Protein AF-A0A3N5NTA7-F1 (afdb_monomer_lite)

Sequence (41 aa):
MKEVRLHGRGGQGAVTSAELVAIAGIDEGKYAQAFPSFGPE

Radius of gyration: 11.17 Å; chains: 1; bounding box: 30×11×28 Å

pLDDT: mean 95.15, std 6.14, range [63.59, 98.69]

Secondary structure (DSSP, 8-state):
---------TTSSHHHHHHHHHHHHHHTT------------

Structure (mmCIF, N/CA/C/O backbone):
data_AF-A0A3N5NTA7-F1
#
_entry.id   AF-A0A3N5NTA7-F1
#
loop_
_atom_site.group_PDB
_atom_site.id
_atom_site.type_symbol
_atom_site.label_atom_id
_atom_site.label_alt_id
_atom_site.label_comp_id
_atom_site.label_asym_id
_atom_site.label_entity_id
_atom_site.label_seq_id
_atom_site.pdbx_PDB_ins_code
_atom_site.Cartn_x
_atom_site.Cartn_y
_atom_site.Cartn_z
_atom_site.occupancy
_atom_site.B_iso_or_equiv
_atom_site.auth_seq_id
_atom_site.auth_comp_id
_atom_site.auth_asym_id
_atom_site.auth_atom_id
_atom_site.pdbx_PDB_model_num
ATOM 1 N N . MET A 1 1 ? 1.666 -0.038 18.571 1.00 82.56 1 MET A N 1
ATOM 2 C CA . MET A 1 1 ? 1.711 0.311 17.135 1.00 82.56 1 MET A CA 1
ATOM 3 C C . MET A 1 1 ? 2.305 -0.880 16.396 1.00 82.56 1 MET A C 1
ATOM 5 O O . MET A 1 1 ? 3.229 -1.475 16.936 1.00 82.56 1 MET A O 1
ATOM 9 N N . LYS A 1 2 ? 1.729 -1.302 15.265 1.00 92.81 2 LYS A N 1
ATOM 10 C CA . LYS A 1 2 ? 2.264 -2.401 14.441 1.00 92.81 2 LYS A CA 1
ATOM 11 C C . LYS A 1 2 ? 2.793 -1.799 13.146 1.00 92.81 2 LYS A C 1
ATOM 13 O O . LYS A 1 2 ? 2.069 -1.038 12.516 1.00 92.81 2 LYS A O 1
ATOM 18 N N . GLU A 1 3 ? 4.011 -2.154 12.767 1.00 96.19 3 GLU A N 1
ATOM 19 C CA . GLU A 1 3 ? 4.635 -1.714 11.520 1.00 96.19 3 GLU A CA 1
ATOM 20 C C . GLU A 1 3 ? 4.814 -2.924 10.605 1.00 96.19 3 GLU A C 1
ATOM 22 O O . GLU A 1 3 ? 5.290 -3.975 11.035 1.00 96.19 3 GLU A O 1
ATOM 27 N N . VAL A 1 4 ? 4.396 -2.787 9.349 1.00 95.88 4 VAL A N 1
ATOM 28 C CA . VAL A 1 4 ? 4.484 -3.839 8.333 1.00 95.88 4 VAL A CA 1
ATOM 29 C C . VAL A 1 4 ? 5.161 -3.241 7.112 1.00 95.88 4 VAL A C 1
ATOM 31 O O . VAL A 1 4 ? 4.795 -2.155 6.669 1.00 95.88 4 VAL A O 1
ATOM 34 N N . ARG A 1 5 ? 6.144 -3.954 6.559 1.00 96.31 5 ARG A N 1
ATOM 35 C CA . ARG A 1 5 ? 6.839 -3.547 5.340 1.00 96.31 5 ARG A CA 1
ATOM 36 C C . ARG A 1 5 ? 6.639 -4.594 4.258 1.00 96.31 5 ARG A C 1
ATOM 38 O O . ARG A 1 5 ? 6.962 -5.762 4.458 1.00 96.31 5 ARG A O 1
ATOM 45 N N . LEU A 1 6 ? 6.131 -4.153 3.112 1.00 96.69 6 LEU A N 1
ATOM 46 C CA . LEU A 1 6 ? 6.003 -4.977 1.917 1.00 96.69 6 LEU A CA 1
ATOM 47 C C . LEU A 1 6 ? 7.149 -4.654 0.962 1.00 96.69 6 LEU A C 1
ATOM 49 O O . LEU A 1 6 ? 7.402 -3.490 0.657 1.00 96.69 6 LEU A O 1
ATOM 53 N N . HIS A 1 7 ? 7.843 -5.693 0.506 1.00 95.75 7 HIS A N 1
ATOM 54 C CA . HIS A 1 7 ? 8.936 -5.588 -0.453 1.00 95.75 7 HIS A CA 1
ATOM 55 C C . HIS A 1 7 ? 8.507 -6.190 -1.787 1.00 95.75 7 HIS A C 1
ATOM 57 O O . HIS A 1 7 ? 7.920 -7.268 -1.832 1.00 95.75 7 HIS A O 1
ATOM 63 N N . GLY A 1 8 ? 8.845 -5.508 -2.873 1.00 94.06 8 GLY A N 1
ATOM 64 C CA . GLY A 1 8 ? 8.653 -5.9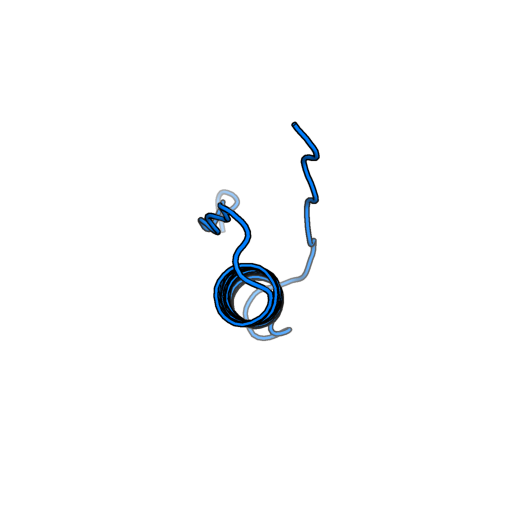87 -4.234 1.00 94.06 8 GLY A CA 1
ATOM 65 C C . GLY A 1 8 ? 9.390 -5.084 -5.211 1.00 94.06 8 GLY A C 1
ATOM 66 O O . GLY A 1 8 ? 9.784 -3.972 -4.859 1.00 94.06 8 GLY A O 1
ATOM 67 N N . ARG A 1 9 ? 9.597 -5.568 -6.435 1.00 94.31 9 ARG A N 1
ATOM 68 C CA . ARG A 1 9 ? 10.140 -4.745 -7.524 1.00 94.31 9 ARG A CA 1
ATOM 69 C C . ARG A 1 9 ? 9.075 -3.792 -8.070 1.00 94.31 9 ARG A C 1
ATOM 71 O O . ARG A 1 9 ? 7.876 -4.003 -7.854 1.00 94.31 9 ARG A O 1
ATOM 78 N N . GLY A 1 10 ? 9.505 -2.785 -8.831 1.00 92.94 10 GLY A N 1
ATOM 79 C CA . GLY A 1 10 ? 8.597 -1.942 -9.609 1.00 92.94 10 GLY A CA 1
ATOM 80 C C . GLY A 1 10 ? 7.607 -2.790 -10.419 1.00 92.94 10 GLY A C 1
ATOM 81 O O . GLY A 1 10 ? 7.990 -3.768 -11.058 1.00 92.94 10 GLY A O 1
ATOM 82 N N . GLY A 1 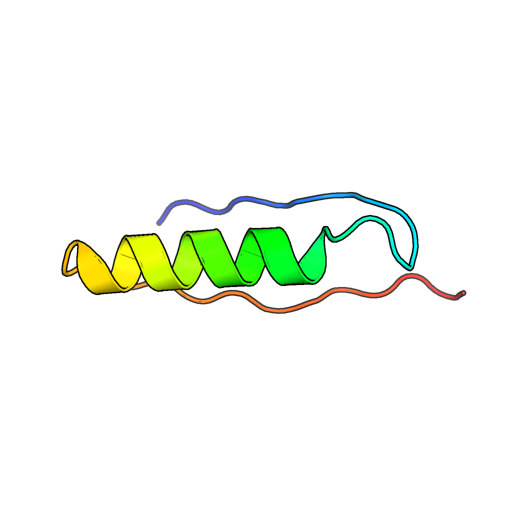11 ? 6.316 -2.463 -10.328 1.00 94.62 11 GLY A N 1
ATOM 83 C CA . GLY A 1 11 ? 5.242 -3.193 -11.014 1.00 94.62 11 GLY A CA 1
ATOM 84 C C . GLY A 1 11 ? 4.743 -4.475 -10.329 1.00 94.62 11 GLY A C 1
ATOM 85 O O . GLY A 1 11 ? 3.746 -5.028 -10.777 1.00 94.62 11 GLY A O 1
ATOM 86 N N . GLN A 1 12 ? 5.350 -4.935 -9.225 1.00 96.50 12 GLN A N 1
ATOM 87 C CA . GLN A 1 12 ? 4.891 -6.139 -8.502 1.00 96.50 12 GLN A CA 1
ATOM 88 C C . GLN A 1 12 ? 3.780 -5.874 -7.469 1.00 96.50 12 GLN A C 1
ATOM 90 O O . GLN A 1 12 ? 3.383 -6.778 -6.741 1.00 96.50 12 GLN A O 1
ATOM 95 N N . GLY A 1 13 ? 3.285 -4.637 -7.374 1.00 97.25 13 GLY A N 1
ATOM 96 C CA . GLY A 1 13 ? 2.139 -4.304 -6.523 1.00 97.25 13 GLY A CA 1
ATOM 97 C C . GLY A 1 13 ? 2.439 -4.158 -5.026 1.00 97.25 13 GLY A C 1
ATOM 98 O O . GLY A 1 13 ? 1.501 -4.168 -4.233 1.00 97.25 13 GLY A O 1
ATOM 99 N N . ALA A 1 14 ? 3.702 -3.994 -4.608 1.00 97.50 14 ALA A N 1
ATOM 100 C CA . ALA A 1 14 ? 4.051 -3.812 -3.190 1.00 97.50 14 ALA A CA 1
ATOM 101 C C . ALA A 1 14 ? 3.401 -2.559 -2.570 1.00 97.50 14 ALA A C 1
ATOM 103 O O . ALA A 1 14 ? 2.871 -2.626 -1.463 1.00 97.50 14 ALA A O 1
ATOM 104 N N . VAL A 1 15 ? 3.388 -1.440 -3.306 1.00 97.19 15 VAL A N 1
ATOM 105 C CA . VAL A 1 15 ? 2.743 -0.187 -2.871 1.00 97.19 15 VAL A CA 1
ATOM 106 C C . VAL A 1 15 ? 1.230 -0.372 -2.767 1.00 97.19 15 VAL A C 1
ATOM 108 O O . VAL A 1 15 ? 0.667 -0.164 -1.698 1.00 97.19 15 VAL A O 1
ATOM 111 N N . THR A 1 16 ? 0.597 -0.877 -3.829 1.00 98.00 16 THR A N 1
ATOM 112 C CA . THR A 1 16 ? -0.852 -1.127 -3.865 1.00 98.00 16 THR A CA 1
ATOM 113 C C . THR A 1 16 ? -1.297 -2.075 -2.754 1.00 98.00 16 THR A C 1
ATOM 115 O O . THR A 1 16 ? -2.309 -1.846 -2.101 1.00 98.00 16 THR A O 1
ATOM 118 N N . SER A 1 17 ? -0.521 -3.126 -2.484 1.00 98.31 17 SER A N 1
ATOM 119 C CA . SER A 1 17 ? -0.821 -4.066 -1.402 1.00 98.31 17 SER A CA 1
ATOM 120 C C . SER A 1 17 ? -0.755 -3.389 -0.029 1.00 98.31 17 SER A C 1
ATOM 122 O O . SER A 1 17 ? -1.591 -3.667 0.827 1.00 98.31 17 SER A O 1
ATOM 124 N N . ALA A 1 18 ? 0.200 -2.477 0.188 1.00 98.19 18 ALA A N 1
ATOM 125 C CA . ALA A 1 18 ? 0.313 -1.740 1.446 1.00 98.19 18 ALA A CA 1
ATOM 126 C C . ALA A 1 18 ? -0.875 -0.785 1.640 1.00 98.19 18 ALA A C 1
ATOM 128 O O . ALA A 1 18 ? -1.428 -0.710 2.737 1.00 98.19 18 ALA A O 1
ATOM 129 N N . GLU A 1 19 ? -1.309 -0.111 0.572 1.00 98.12 19 GLU A N 1
ATOM 130 C CA . GLU A 1 19 ? -2.501 0.743 0.580 1.00 98.12 19 GLU A CA 1
ATOM 131 C C . GLU A 1 19 ? -3.773 -0.054 0.893 1.00 98.12 19 GLU A C 1
ATOM 133 O O . GLU A 1 19 ? -4.553 0.359 1.749 1.00 98.12 19 GLU A O 1
ATOM 138 N N . LEU A 1 20 ? -3.952 -1.232 0.283 1.00 98.50 20 LEU A N 1
ATOM 139 C CA . LEU A 1 20 ? -5.097 -2.110 0.557 1.00 98.50 20 LEU A CA 1
ATOM 140 C C . LEU A 1 20 ? -5.148 -2.568 2.020 1.00 98.50 20 LEU A C 1
ATOM 142 O O . LEU A 1 20 ? -6.223 -2.607 2.613 1.00 98.50 20 LEU A O 1
ATOM 146 N N . VAL A 1 21 ? -3.997 -2.872 2.627 1.00 97.94 21 VAL A N 1
ATOM 147 C CA . VAL A 1 21 ? -3.926 -3.221 4.056 1.00 97.94 21 VAL A CA 1
ATOM 148 C C . VAL A 1 21 ? -4.328 -2.035 4.938 1.00 97.94 21 VAL A C 1
ATOM 150 O O . VAL A 1 21 ? -5.031 -2.227 5.931 1.00 97.94 21 VAL A O 1
ATOM 153 N N . ALA A 1 22 ? -3.915 -0.812 4.590 1.00 98.19 22 ALA A N 1
ATOM 154 C CA . ALA A 1 22 ? -4.320 0.381 5.330 1.00 98.19 22 ALA A CA 1
ATOM 155 C C . ALA A 1 22 ? -5.828 0.651 5.204 1.00 98.19 22 ALA A C 1
ATOM 157 O O . ALA A 1 22 ? -6.470 0.905 6.221 1.00 98.19 22 ALA A O 1
ATOM 158 N N . ILE A 1 23 ? -6.395 0.526 3.997 1.00 98.56 23 ILE A N 1
ATOM 159 C CA . ILE A 1 23 ? -7.841 0.651 3.752 1.00 98.56 23 ILE A CA 1
ATOM 160 C C . ILE A 1 23 ? -8.612 -0.377 4.584 1.00 98.56 23 ILE A C 1
ATOM 162 O O . ILE A 1 23 ? -9.495 0.004 5.344 1.00 98.56 23 ILE A O 1
ATOM 166 N N . ALA A 1 24 ? -8.219 -1.653 4.539 1.00 98.38 24 ALA A N 1
ATOM 167 C CA . ALA A 1 24 ? -8.865 -2.699 5.330 1.00 98.38 24 ALA A CA 1
ATOM 168 C C . ALA A 1 24 ? -8.799 -2.415 6.843 1.00 98.38 24 ALA A C 1
ATOM 170 O O . ALA A 1 24 ? -9.758 -2.652 7.573 1.00 98.38 24 ALA A O 1
ATOM 171 N N . GLY A 1 25 ? -7.680 -1.869 7.332 1.00 97.94 25 GLY A N 1
ATOM 172 C CA . GLY A 1 25 ? -7.562 -1.440 8.725 1.00 97.94 25 GLY A CA 1
ATOM 173 C C . GLY A 1 25 ? -8.542 -0.320 9.087 1.00 97.94 25 GLY A C 1
ATOM 174 O O . GLY A 1 25 ? -9.159 -0.374 10.151 1.00 97.94 25 GLY A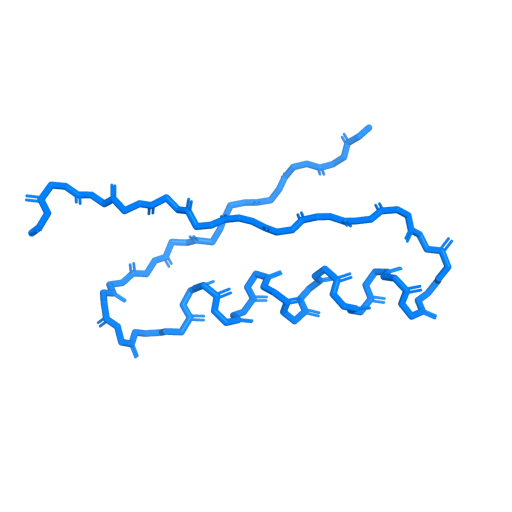 O 1
ATOM 175 N N . ILE A 1 26 ? -8.697 0.668 8.204 1.00 98.31 26 ILE A N 1
ATOM 176 C CA . ILE A 1 26 ? -9.639 1.780 8.378 1.00 98.31 26 ILE A CA 1
ATOM 177 C C . ILE A 1 26 ? -11.088 1.277 8.351 1.00 98.31 26 ILE A C 1
ATOM 179 O O . ILE A 1 26 ? -11.869 1.668 9.218 1.00 98.31 26 ILE A O 1
ATOM 183 N N . ASP A 1 27 ? -11.427 0.369 7.434 1.00 98.69 27 ASP A N 1
ATOM 184 C CA . ASP A 1 27 ? -12.762 -0.240 7.336 1.00 98.69 27 ASP A CA 1
ATOM 185 C C . ASP A 1 27 ? -13.129 -1.044 8.597 1.00 98.69 27 ASP A C 1
ATOM 187 O O . ASP A 1 27 ? -14.294 -1.115 8.986 1.00 98.69 27 ASP A O 1
ATOM 191 N N . GLU A 1 28 ? -12.134 -1.592 9.300 1.00 98.31 28 GLU A N 1
ATOM 192 C CA . GLU A 1 28 ? -12.300 -2.229 10.613 1.00 98.31 28 GLU A CA 1
ATOM 193 C C . GLU A 1 28 ? -12.311 -1.238 11.800 1.00 98.31 28 GLU A C 1
ATOM 195 O O . GLU A 1 28 ? -12.267 -1.649 12.96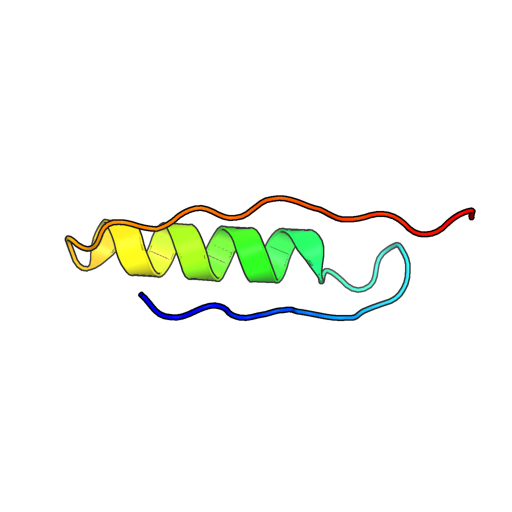2 1.00 98.31 28 GLU A O 1
ATOM 200 N N . GLY A 1 29 ? -12.349 0.073 11.544 1.00 98.31 29 GLY A N 1
ATOM 201 C CA . GLY A 1 29 ? -12.381 1.118 12.571 1.00 98.31 29 GLY A CA 1
ATOM 202 C C . GLY A 1 29 ? -11.038 1.366 13.267 1.00 98.31 29 GLY A C 1
ATOM 203 O O . GLY A 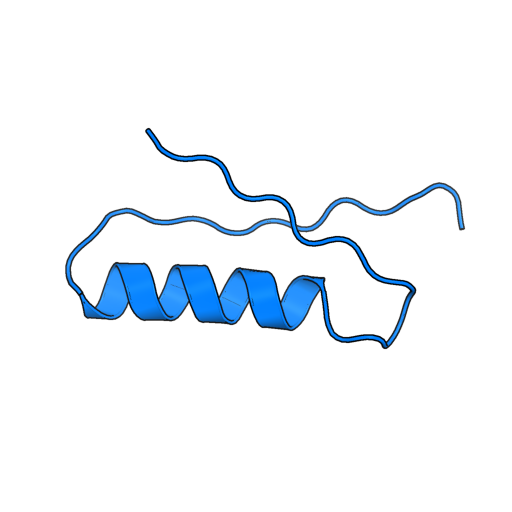1 29 ? -11.006 1.920 14.369 1.00 98.31 29 GLY A O 1
ATOM 204 N N . LYS A 1 30 ? -9.919 0.947 12.663 1.00 97.75 30 LYS A N 1
ATOM 205 C CA . LYS A 1 30 ? -8.566 1.169 13.197 1.00 97.75 30 LYS A CA 1
ATOM 206 C C . LYS A 1 30 ? -7.923 2.399 12.561 1.00 97.75 30 LYS A C 1
ATOM 208 O O . LYS A 1 30 ?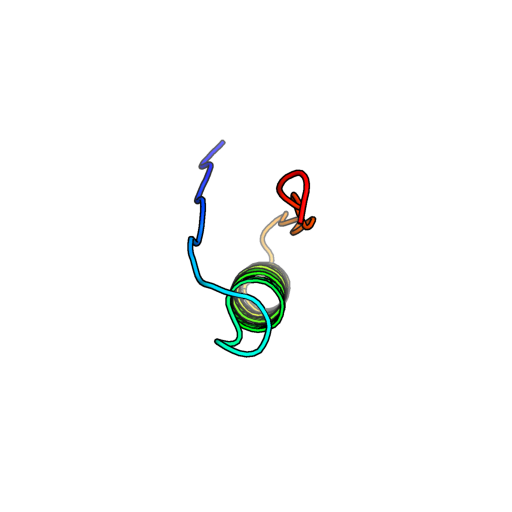 -8.251 2.811 11.455 1.00 97.75 30 LYS A O 1
ATOM 213 N N . TYR A 1 31 ? -6.916 2.935 13.242 1.00 97.94 31 TYR A N 1
ATOM 214 C CA . TYR A 1 31 ? -6.009 3.918 12.654 1.00 97.94 31 TYR A CA 1
ATOM 215 C C . TYR A 1 31 ? -4.913 3.198 11.862 1.00 97.94 31 TYR A C 1
ATOM 217 O O . TYR A 1 31 ? -4.174 2.389 12.429 1.00 97.94 31 TYR A O 1
ATOM 225 N N . ALA A 1 32 ? -4.801 3.498 10.568 1.00 98.06 32 ALA A N 1
ATOM 226 C CA . ALA A 1 32 ? -3.784 2.936 9.683 1.00 98.06 32 ALA A CA 1
ATOM 227 C C . ALA A 1 32 ? -3.272 3.983 8.681 1.00 98.06 32 ALA A C 1
ATOM 229 O O . ALA A 1 32 ? -3.983 4.919 8.324 1.00 98.06 32 ALA A O 1
ATOM 230 N N . GLN A 1 33 ? -2.029 3.810 8.231 1.00 97.69 33 GLN A N 1
ATOM 231 C CA . GLN A 1 33 ? -1.390 4.625 7.200 1.00 97.69 33 GLN A CA 1
ATOM 232 C C . GLN A 1 33 ? -0.449 3.738 6.381 1.00 97.69 33 GLN A C 1
ATOM 234 O O . GLN A 1 33 ? 0.268 2.912 6.944 1.00 97.69 33 GLN A O 1
ATOM 239 N N . ALA A 1 34 ? -0.434 3.932 5.064 1.00 97.75 34 ALA A N 1
ATOM 240 C CA . ALA A 1 34 ? 0.551 3.350 4.162 1.00 97.75 34 ALA A CA 1
ATOM 241 C C . ALA A 1 34 ? 1.316 4.472 3.457 1.00 97.75 34 ALA A C 1
ATOM 243 O O . ALA A 1 34 ? 0.752 5.522 3.151 1.00 97.75 34 ALA A O 1
ATOM 244 N N . PHE A 1 35 ? 2.603 4.252 3.207 1.00 96.88 35 PHE A N 1
ATOM 245 C CA . PHE A 1 35 ? 3.433 5.146 2.409 1.00 96.88 35 PHE A CA 1
ATOM 246 C C . PHE A 1 35 ? 4.494 4.330 1.659 1.00 96.88 35 PHE A C 1
ATOM 248 O O . PHE A 1 35 ? 4.973 3.317 2.180 1.00 96.88 35 PHE A O 1
ATOM 255 N N . PRO A 1 36 ? 4.863 4.735 0.436 1.00 96.31 36 PRO A N 1
ATOM 256 C CA . PRO A 1 36 ? 5.886 4.042 -0.328 1.00 96.31 36 PRO A CA 1
ATOM 257 C C . PRO A 1 36 ? 7.297 4.404 0.153 1.00 96.31 36 PRO A C 1
ATOM 259 O O . PRO A 1 36 ? 7.546 5.484 0.688 1.00 96.31 36 PRO A O 1
ATOM 262 N N . SER A 1 37 ? 8.248 3.510 -0.110 1.00 94.50 37 SER A N 1
ATOM 263 C CA . SER A 1 37 ? 9.683 3.787 -0.047 1.00 94.50 37 SER A CA 1
ATOM 264 C C . SER A 1 37 ? 10.318 3.214 -1.307 1.00 94.50 37 SER A C 1
ATOM 266 O O . SER A 1 37 ? 10.187 2.021 -1.580 1.00 94.50 37 SER A O 1
ATOM 268 N N . PHE A 1 38 ? 10.950 4.079 -2.096 1.00 91.94 38 PHE A N 1
ATOM 269 C CA . PHE A 1 38 ? 11.575 3.707 -3.359 1.00 91.94 38 PHE A CA 1
ATOM 270 C C . PHE A 1 38 ? 13.087 3.573 -3.175 1.00 91.94 38 PHE A C 1
ATOM 272 O O . PHE A 1 38 ? 13.705 4.360 -2.455 1.00 91.94 38 PHE A O 1
ATOM 279 N N . GLY A 1 39 ? 13.666 2.548 -3.802 1.00 88.12 39 GLY A N 1
ATOM 280 C CA . GLY A 1 39 ? 15.115 2.416 -3.927 1.00 88.12 39 GLY A CA 1
ATOM 281 C C . GLY A 1 39 ? 15.685 3.405 -4.953 1.00 88.12 39 GLY A C 1
ATOM 282 O O . GLY A 1 39 ? 14.919 4.102 -5.614 1.00 88.12 39 GLY A O 1
ATOM 283 N N . PRO A 1 40 ? 17.017 3.458 -5.106 1.00 84.19 40 PRO A N 1
ATOM 284 C CA . PRO A 1 40 ? 17.705 4.346 -6.048 1.00 84.19 40 PRO A CA 1
ATOM 285 C C . PRO A 1 40 ? 17.597 3.887 -7.519 1.00 84.19 40 PRO A C 1
ATOM 287 O O . PRO A 1 40 ? 18.549 4.065 -8.274 1.00 84.19 40 PRO A O 1
ATOM 290 N N . GLU A 1 41 ? 16.490 3.247 -7.902 1.00 63.59 41 GLU A N 1
ATOM 291 C CA . GLU A 1 41 ? 16.268 2.773 -9.279 1.00 63.59 41 GLU A CA 1
ATOM 292 C C . GLU A 1 41 ? 15.999 3.916 -10.264 1.00 63.59 41 GLU A C 1
ATOM 294 O O . GLU A 1 41 ? 15.370 4.922 -9.859 1.00 63.59 41 GLU A O 1
#

Foldseek 3Di:
DDDDAFDDDPPPCRQVVQVVVQVVCVVVVHHGDGDDDDDPD